Protein AF-A0A416CBH3-F1 (afdb_monomer_lite)

Radius of gyration: 17.45 Å; chains: 1; bounding box: 56×33×38 Å

pLDDT: mean 85.09, std 20.16, range [32.75, 98.56]

Sequence (106 aa):
MDSQTCPCFIAATGTDTTVSAMNSLRFVEALYENGISAELHLYAFGPHGFSTARTSIADPAELCSRTLHWVEDSISWLEDVFGAFTSGLLALQTEIRWISFYKMVK

Secondary structure (DSSP, 8-state):
--TTPPPEEEEEETT-SSS-HHHHHHHHHHHHHTT--EEEEEES---TT-TT--TTTS-GGGS-GGGGGHHHHHHHHHHHHH-EEETTEEE-GGGSSHHHHTTS--

Foldseek 3Di:
DDPVDAEEEEEEECPAPPDHPVVVVVVVVVCVVHVHHYHYHYHDFAYPPCDCVDPVRDDVVRGDVCSNCSVVVVVVVCCVVQNDPPPNDRPPPPPPPVVVVVVPDD

Structure (mmCIF, N/CA/C/O backbone):
data_AF-A0A416CBH3-F1
#
_entry.id   AF-A0A416CBH3-F1
#
loop_
_atom_site.group_PDB
_atom_site.id
_atom_site.type_symbol
_atom_site.label_atom_id
_atom_site.label_alt_id
_atom_site.label_comp_id
_atom_site.label_asym_id
_atom_site.label_entity_id
_atom_site.label_seq_id
_atom_site.pdbx_PDB_ins_code
_atom_site.Cartn_x
_atom_site.Cartn_y
_atom_site.Cartn_z
_atom_site.occupancy
_atom_site.B_iso_or_equiv
_atom_site.auth_seq_id
_atom_site.auth_comp_id
_atom_site.auth_asym_id
_atom_site.auth_atom_id
_atom_site.pdbx_PDB_model_num
ATOM 1 N N . MET A 1 1 ? 0.237 -7.098 18.915 1.00 79.44 1 MET A N 1
ATOM 2 C CA . MET A 1 1 ? -0.654 -5.951 18.659 1.00 79.44 1 MET A CA 1
ATOM 3 C C . MET A 1 1 ? -1.586 -5.831 19.845 1.00 79.44 1 MET A C 1
ATOM 5 O O . MET A 1 1 ? -1.877 -6.855 20.450 1.00 79.44 1 MET A O 1
ATOM 9 N N . ASP A 1 2 ? -1.979 -4.623 20.224 1.00 82.69 2 ASP A N 1
ATOM 10 C CA . ASP A 1 2 ? -2.838 -4.379 21.388 1.00 82.69 2 ASP A CA 1
ATOM 11 C C . ASP A 1 2 ? -3.932 -3.351 21.069 1.00 82.69 2 ASP A C 1
ATOM 13 O O . ASP A 1 2 ? -4.012 -2.831 19.956 1.00 82.69 2 ASP A O 1
ATOM 17 N N . SER A 1 3 ? -4.774 -3.037 22.055 1.00 79.88 3 SER A N 1
ATOM 18 C CA . SER A 1 3 ? -5.887 -2.095 21.900 1.00 79.88 3 SER A CA 1
ATOM 19 C C . SER A 1 3 ? -5.465 -0.641 21.650 1.00 79.88 3 SER A C 1
ATOM 21 O O . SER A 1 3 ? -6.335 0.206 21.462 1.00 79.88 3 SER A O 1
ATOM 23 N N . GLN A 1 4 ? -4.169 -0.317 21.697 1.00 91.75 4 GLN A N 1
ATOM 24 C CA . GLN A 1 4 ? -3.641 1.012 21.371 1.00 91.75 4 GLN A CA 1
ATOM 25 C C . GLN A 1 4 ? -3.117 1.091 19.933 1.00 91.75 4 GLN A C 1
ATOM 27 O O . GLN A 1 4 ? -2.804 2.179 19.449 1.00 91.75 4 GLN A O 1
ATOM 32 N N . THR A 1 5 ? -3.021 -0.046 19.244 1.00 94.00 5 THR A N 1
ATOM 33 C CA . THR A 1 5 ? -2.575 -0.105 17.853 1.00 94.00 5 THR A CA 1
ATOM 34 C C . THR A 1 5 ? -3.653 0.492 16.942 1.00 94.00 5 THR A C 1
ATOM 36 O O . THR A 1 5 ? -4.804 0.057 16.955 1.00 94.00 5 THR A O 1
ATOM 39 N N . CYS A 1 6 ? -3.293 1.512 16.158 1.00 95.38 6 CYS A N 1
ATOM 40 C CA . CYS A 1 6 ? -4.213 2.156 15.225 1.00 95.38 6 CYS A CA 1
ATOM 41 C C . CYS A 1 6 ? -4.489 1.281 13.988 1.00 95.38 6 CYS A C 1
ATOM 43 O O . CYS A 1 6 ? -3.676 0.416 13.646 1.00 95.38 6 CYS A O 1
ATOM 45 N N . PRO A 1 7 ? -5.605 1.526 13.275 1.00 96.12 7 PRO A N 1
ATOM 46 C CA . PRO A 1 7 ? -5.799 0.971 11.946 1.00 96.12 7 PRO A CA 1
ATOM 47 C C . PRO A 1 7 ? -4.609 1.267 11.028 1.00 96.12 7 PRO A C 1
ATOM 49 O O . PRO A 1 7 ? -4.044 2.361 11.093 1.00 96.12 7 PRO A O 1
ATOM 52 N N . CYS A 1 8 ? -4.254 0.334 10.142 1.00 97.75 8 CYS A N 1
ATOM 53 C CA . CYS A 1 8 ? -3.082 0.476 9.269 1.00 97.75 8 CYS A CA 1
ATOM 54 C C . CYS A 1 8 ? -3.401 0.257 7.782 1.00 97.75 8 CYS A C 1
ATOM 56 O O . CYS A 1 8 ? -3.978 -0.761 7.411 1.00 97.75 8 CYS A O 1
ATOM 58 N N . PHE A 1 9 ? -2.912 1.153 6.924 1.00 98.44 9 PHE A N 1
ATOM 59 C CA . PHE A 1 9 ? -2.822 0.944 5.477 1.00 98.44 9 PHE A CA 1
ATOM 60 C C . PHE A 1 9 ? -1.379 0.596 5.100 1.00 98.44 9 PHE A C 1
ATOM 62 O O . PHE A 1 9 ? -0.444 1.285 5.514 1.00 98.44 9 PHE A O 1
ATOM 69 N N . ILE A 1 10 ? -1.183 -0.469 4.324 1.00 98.38 10 ILE A N 1
ATOM 70 C CA . ILE A 1 10 ? 0.132 -0.952 3.903 1.00 98.38 10 ILE A CA 1
ATOM 71 C C . ILE A 1 10 ? 0.172 -1.055 2.376 1.00 98.38 10 ILE A C 1
ATOM 73 O O . ILE A 1 10 ? -0.635 -1.760 1.778 1.00 98.38 10 ILE A O 1
ATOM 77 N N . ALA A 1 11 ? 1.171 -0.431 1.751 1.00 98.12 11 ALA A N 1
ATOM 78 C CA . ALA A 1 11 ? 1.511 -0.627 0.342 1.00 98.12 11 ALA A CA 1
ATOM 79 C C . ALA A 1 11 ? 2.900 -1.269 0.228 1.00 98.12 11 ALA A C 1
ATOM 81 O O . ALA A 1 11 ? 3.857 -0.801 0.845 1.00 98.12 11 ALA A O 1
ATOM 82 N N . ALA A 1 12 ? 3.015 -2.347 -0.546 1.00 98.00 12 ALA A N 1
ATOM 83 C CA . ALA A 1 12 ? 4.260 -3.093 -0.728 1.00 98.00 12 ALA A CA 1
ATOM 84 C C . ALA A 1 12 ? 4.335 -3.737 -2.118 1.00 98.00 12 ALA A C 1
ATOM 86 O O . ALA A 1 12 ? 3.321 -3.893 -2.800 1.00 98.00 12 ALA A O 1
ATOM 87 N N . THR A 1 13 ? 5.530 -4.156 -2.537 1.00 97.81 13 THR A N 1
ATOM 88 C CA . THR A 1 13 ? 5.743 -4.891 -3.793 1.00 97.81 13 THR A CA 1
ATOM 89 C C . THR A 1 13 ? 6.252 -6.304 -3.516 1.00 97.81 13 THR A C 1
ATOM 91 O O . THR A 1 13 ? 7.056 -6.540 -2.617 1.00 97.81 13 THR A O 1
ATOM 94 N N . GLY A 1 14 ? 5.781 -7.276 -4.298 1.00 97.19 14 GLY A N 1
ATOM 95 C CA . GLY A 1 14 ? 6.123 -8.692 -4.150 1.00 97.19 14 GLY A CA 1
ATOM 96 C C . GLY A 1 14 ? 7.566 -9.026 -4.528 1.00 97.19 14 GLY A C 1
ATOM 97 O O . GLY A 1 14 ? 8.107 -10.019 -4.051 1.00 97.19 14 GLY A O 1
ATOM 98 N N . THR A 1 15 ? 8.196 -8.191 -5.358 1.00 97.12 15 THR A N 1
ATOM 99 C CA . THR A 1 15 ? 9.584 -8.361 -5.816 1.00 97.12 15 THR A CA 1
ATOM 100 C C . THR A 1 15 ? 10.585 -7.493 -5.052 1.00 97.12 15 THR A C 1
ATOM 102 O O . THR A 1 15 ? 11.718 -7.356 -5.506 1.00 97.12 15 THR A O 1
ATOM 105 N N . ASP A 1 16 ? 10.201 -6.889 -3.924 1.00 96.06 16 ASP A N 1
ATOM 106 C CA . ASP A 1 16 ? 11.154 -6.202 -3.050 1.00 96.06 16 ASP A CA 1
ATOM 107 C C . ASP A 1 16 ? 12.156 -7.218 -2.471 1.00 96.06 16 ASP A C 1
ATOM 109 O O . ASP A 1 16 ? 11.813 -8.087 -1.664 1.00 96.06 16 ASP A O 1
ATOM 113 N N . THR A 1 17 ? 13.409 -7.128 -2.917 1.00 94.12 17 THR A N 1
ATOM 114 C CA . THR A 1 17 ? 14.496 -8.014 -2.478 1.00 94.12 17 THR A CA 1
ATOM 115 C C . THR A 1 17 ? 15.215 -7.516 -1.226 1.00 94.12 17 THR A C 1
ATOM 117 O O . THR A 1 17 ? 15.997 -8.265 -0.643 1.00 94.12 17 THR A O 1
ATOM 120 N N . THR A 1 18 ? 14.988 -6.268 -0.817 1.00 97.06 18 THR A N 1
ATOM 121 C CA . THR A 1 18 ? 15.605 -5.668 0.375 1.00 97.06 18 THR A CA 1
ATOM 122 C C . THR A 1 18 ? 14.769 -5.981 1.610 1.00 97.06 18 THR A C 1
ATOM 124 O O . THR A 1 18 ? 15.308 -6.356 2.651 1.00 97.06 18 THR A O 1
ATOM 127 N N . VAL A 1 19 ? 13.445 -5.871 1.493 1.00 96.00 19 VAL A N 1
ATOM 128 C CA . VAL A 1 19 ? 12.485 -6.173 2.556 1.00 96.00 19 VAL A CA 1
ATOM 129 C C . VAL A 1 19 ? 11.404 -7.091 1.998 1.00 96.00 19 VAL A C 1
ATOM 131 O O . VAL A 1 19 ? 10.560 -6.675 1.216 1.00 96.00 19 VAL A O 1
ATOM 134 N N . SER A 1 20 ? 11.405 -8.353 2.435 1.00 96.56 20 SER A N 1
ATOM 135 C CA . SER A 1 20 ? 10.444 -9.346 1.946 1.00 96.56 20 SER A CA 1
ATOM 136 C C . SER A 1 20 ? 8.992 -8.906 2.162 1.00 96.56 20 SER A C 1
ATOM 138 O O . SER A 1 20 ? 8.602 -8.564 3.281 1.00 96.56 20 SER A O 1
ATOM 140 N N . ALA A 1 21 ? 8.164 -9.064 1.125 1.00 97.19 21 ALA A N 1
ATOM 141 C CA . ALA A 1 21 ? 6.710 -8.891 1.188 1.00 97.19 21 ALA A CA 1
ATOM 142 C C . ALA A 1 21 ? 6.029 -9.735 2.285 1.00 97.19 21 ALA A C 1
ATOM 144 O O . ALA A 1 21 ? 4.952 -9.382 2.770 1.00 97.19 21 ALA A O 1
ATOM 145 N N . MET A 1 22 ? 6.668 -10.825 2.731 1.00 98.12 22 MET A N 1
ATOM 146 C CA . MET A 1 22 ? 6.171 -11.623 3.853 1.00 98.12 22 MET A CA 1
ATOM 147 C C . MET A 1 22 ? 6.079 -10.831 5.157 1.00 98.12 22 MET A C 1
ATOM 149 O O . MET A 1 22 ? 5.241 -11.160 5.993 1.00 98.12 22 MET A O 1
ATOM 153 N N . ASN A 1 23 ? 6.898 -9.793 5.341 1.00 98.00 23 ASN A N 1
ATOM 154 C CA . ASN A 1 23 ? 6.799 -8.925 6.512 1.00 98.00 23 ASN A CA 1
ATOM 155 C C . ASN A 1 23 ? 5.455 -8.184 6.531 1.00 98.00 23 ASN A C 1
ATOM 157 O O . ASN A 1 23 ? 4.787 -8.173 7.561 1.00 98.00 23 ASN A O 1
ATOM 161 N N . SER A 1 24 ? 5.023 -7.642 5.387 1.00 98.25 24 SER A N 1
ATOM 162 C CA . SER A 1 24 ? 3.726 -6.968 5.245 1.00 98.25 24 SER A CA 1
ATOM 163 C C . SER A 1 24 ? 2.554 -7.930 5.438 1.00 98.25 24 SER A C 1
ATOM 165 O O . SER A 1 24 ? 1.609 -7.596 6.147 1.00 98.25 24 SER A O 1
ATOM 167 N N . LEU A 1 25 ? 2.634 -9.139 4.868 1.00 98.31 25 LEU A N 1
ATOM 168 C CA . LEU A 1 25 ? 1.599 -10.167 5.032 1.00 98.31 25 LEU A CA 1
ATOM 169 C C . LEU A 1 25 ? 1.430 -10.577 6.500 1.00 98.31 25 LEU A C 1
ATOM 171 O O . LEU A 1 25 ? 0.317 -10.544 7.013 1.00 98.31 25 LEU A O 1
ATOM 175 N N . ARG A 1 26 ? 2.532 -10.887 7.195 1.00 98.56 26 ARG A N 1
ATOM 176 C CA . ARG A 1 26 ? 2.511 -11.261 8.622 1.00 98.56 26 ARG A CA 1
ATOM 177 C C . ARG A 1 26 ? 2.030 -10.125 9.516 1.00 98.56 26 ARG A C 1
ATOM 179 O O . ARG A 1 26 ? 1.364 -10.366 10.516 1.00 98.56 26 ARG A O 1
ATOM 186 N N . PHE A 1 27 ? 2.382 -8.886 9.178 1.00 98.25 27 PHE A N 1
ATOM 187 C CA . PHE A 1 27 ? 1.922 -7.722 9.927 1.00 98.25 27 PHE A CA 1
ATOM 188 C C . PHE A 1 27 ? 0.401 -7.566 9.825 1.00 98.25 27 PHE A C 1
ATOM 190 O O . PHE A 1 27 ? -0.263 -7.418 10.845 1.00 98.25 27 PHE A O 1
ATOM 197 N N . VAL A 1 28 ? -0.154 -7.675 8.617 1.00 98.12 28 VAL A N 1
ATOM 198 C CA . VAL A 1 28 ? -1.602 -7.579 8.371 1.00 98.12 28 VAL A CA 1
ATOM 199 C C . VAL A 1 28 ? -2.359 -8.749 8.994 1.00 98.12 28 VAL A C 1
ATOM 201 O O . VAL A 1 28 ? -3.390 -8.530 9.623 1.00 98.12 28 VAL A O 1
ATOM 204 N N . GLU A 1 29 ? -1.829 -9.969 8.892 1.00 98.12 29 GLU A N 1
ATOM 205 C CA . GLU A 1 29 ? -2.360 -11.148 9.588 1.00 98.12 29 GLU A CA 1
ATOM 206 C C . GLU A 1 29 ? -2.469 -10.889 11.099 1.00 98.12 29 GLU A C 1
ATOM 208 O O . GLU A 1 29 ? -3.557 -10.992 11.663 1.00 98.12 29 GLU A O 1
ATOM 213 N N . ALA A 1 30 ? -1.388 -10.424 11.735 1.00 97.81 30 ALA A N 1
ATOM 214 C CA . ALA A 1 30 ? -1.379 -10.123 13.166 1.00 97.81 30 ALA A CA 1
ATOM 215 C C . ALA A 1 30 ? -2.346 -8.990 13.565 1.00 97.81 30 ALA A C 1
ATOM 217 O O . ALA A 1 30 ? -2.875 -9.002 14.679 1.00 97.81 30 ALA A O 1
ATOM 218 N N . LEU A 1 31 ? -2.578 -7.998 12.698 1.00 97.25 31 LEU A N 1
ATOM 219 C CA . LEU A 1 31 ? -3.578 -6.949 12.937 1.00 97.25 31 LEU A CA 1
ATOM 220 C C . LEU A 1 31 ? -4.994 -7.538 12.939 1.00 97.25 31 LEU A C 1
ATOM 222 O O . LEU A 1 31 ? -5.74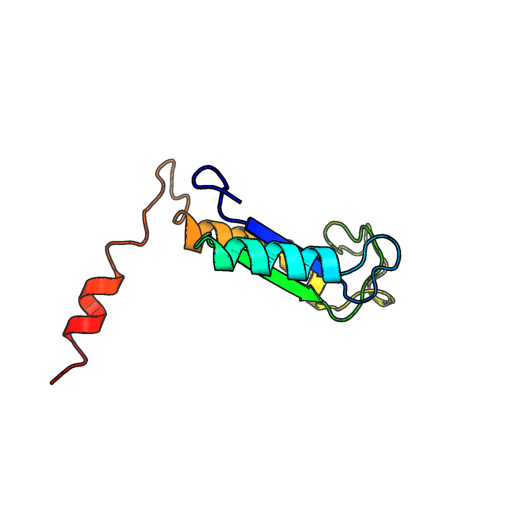8 -7.310 13.888 1.00 97.25 31 LEU A O 1
ATOM 226 N N . TYR A 1 32 ? -5.323 -8.358 11.938 1.00 95.62 32 TYR A N 1
ATOM 227 C CA . TYR A 1 32 ? -6.630 -9.006 11.834 1.00 95.62 32 TYR A CA 1
ATOM 228 C C . TYR A 1 32 ? -6.903 -9.991 12.972 1.00 95.62 32 TYR A C 1
ATOM 230 O O . TYR A 1 32 ? -8.004 -9.986 13.522 1.00 95.62 32 TYR A O 1
ATOM 238 N N . GLU A 1 33 ? -5.909 -10.779 13.386 1.00 96.94 33 GLU A N 1
ATOM 239 C CA . GLU A 1 33 ? -6.019 -11.679 14.546 1.00 96.94 33 GLU A CA 1
ATOM 240 C C . GLU A 1 33 ? -6.365 -10.937 15.847 1.00 96.94 33 GLU A C 1
ATOM 242 O O . GLU A 1 33 ? -6.979 -11.511 16.745 1.00 96.94 33 GLU A O 1
ATOM 247 N N . ASN A 1 34 ? -6.007 -9.654 15.946 1.00 96.44 34 ASN A N 1
ATOM 248 C CA . ASN A 1 34 ? -6.288 -8.799 17.100 1.00 96.44 34 ASN A CA 1
ATOM 249 C C . ASN A 1 34 ? -7.480 -7.849 16.874 1.00 96.44 34 ASN A C 1
ATOM 251 O O . ASN A 1 34 ? -7.700 -6.942 17.676 1.00 96.44 34 ASN A O 1
ATOM 255 N N . GLY A 1 35 ? -8.260 -8.040 15.804 1.00 94.50 35 GLY A N 1
ATOM 256 C CA . GLY A 1 35 ? -9.445 -7.230 15.505 1.00 94.50 35 GLY A CA 1
ATOM 257 C C . GLY A 1 35 ? -9.145 -5.777 15.118 1.00 94.50 35 GLY A C 1
ATOM 258 O O . GLY A 1 35 ? -10.029 -4.927 15.227 1.00 94.50 35 GLY A O 1
ATOM 259 N N . ILE A 1 36 ? -7.919 -5.473 14.685 1.00 95.50 36 ILE A N 1
ATOM 260 C CA . ILE A 1 36 ? -7.512 -4.133 14.246 1.00 95.50 36 ILE A CA 1
ATOM 261 C C . ILE A 1 36 ? -7.739 -4.021 12.737 1.00 95.50 36 ILE A C 1
ATOM 263 O O . ILE A 1 36 ? -7.289 -4.870 11.970 1.00 95.50 36 ILE A O 1
ATOM 267 N N . SER A 1 37 ? -8.434 -2.963 12.308 1.00 94.38 37 SER A N 1
ATOM 268 C CA . SER A 1 37 ? -8.698 -2.713 10.886 1.00 94.38 37 SER A CA 1
ATOM 269 C C . SER A 1 37 ? -7.393 -2.496 10.116 1.00 94.38 37 SER A C 1
ATOM 271 O O . SER A 1 37 ? -6.550 -1.695 10.524 1.00 94.38 37 SER A O 1
ATOM 273 N N . ALA A 1 38 ? -7.224 -3.188 8.994 1.00 97.38 38 ALA A N 1
ATOM 274 C CA . ALA A 1 38 ? -6.043 -3.048 8.159 1.00 97.38 38 ALA A CA 1
ATOM 275 C C . ALA A 1 38 ? -6.363 -3.249 6.678 1.00 97.38 38 ALA A C 1
ATOM 277 O O . ALA A 1 38 ? -7.231 -4.046 6.330 1.00 97.38 38 ALA A O 1
ATOM 278 N N . GLU A 1 39 ? -5.618 -2.590 5.800 1.00 98.50 39 GLU A N 1
ATOM 279 C CA . GLU A 1 39 ? -5.679 -2.813 4.355 1.00 98.50 39 GLU A CA 1
ATOM 280 C C . GLU A 1 39 ? -4.272 -3.004 3.784 1.00 98.50 39 GLU A C 1
ATOM 282 O O . GLU A 1 39 ? -3.335 -2.303 4.165 1.00 98.50 39 GLU A O 1
ATOM 287 N N . LEU A 1 40 ? -4.117 -3.979 2.883 1.00 98.50 40 LEU A N 1
ATOM 288 C CA . LEU A 1 40 ? -2.851 -4.292 2.225 1.00 98.50 40 LEU A CA 1
ATOM 289 C C . LEU A 1 40 ? -3.000 -4.251 0.710 1.00 98.50 40 LEU A C 1
ATOM 291 O O . LEU A 1 40 ? -3.708 -5.066 0.119 1.00 98.50 40 LEU A O 1
ATOM 295 N N . HIS A 1 41 ? -2.221 -3.381 0.082 1.00 98.38 41 HIS A N 1
ATOM 296 C CA . HIS A 1 41 ? -1.985 -3.375 -1.353 1.00 98.38 41 HIS A CA 1
ATOM 297 C C . HIS A 1 41 ? -0.626 -4.006 -1.625 1.00 98.38 41 HIS A C 1
ATOM 299 O O . HIS A 1 41 ? 0.418 -3.359 -1.519 1.00 98.38 41 HIS A O 1
ATOM 305 N N . LEU A 1 42 ? -0.637 -5.296 -1.962 1.00 98.12 42 LEU A N 1
ATOM 306 C CA . LEU A 1 42 ? 0.558 -6.011 -2.396 1.00 98.12 42 LEU A CA 1
ATOM 307 C C . LEU A 1 42 ? 0.611 -6.052 -3.927 1.00 98.12 42 LEU A C 1
ATOM 309 O O . LEU A 1 42 ? -0.065 -6.854 -4.575 1.00 98.12 42 LEU A O 1
ATOM 313 N N . TYR A 1 43 ? 1.423 -5.181 -4.517 1.00 98.25 43 TYR A N 1
ATOM 314 C CA . TYR A 1 43 ? 1.639 -5.141 -5.960 1.00 98.25 43 TYR A CA 1
ATOM 315 C C . TYR A 1 43 ? 2.542 -6.295 -6.400 1.00 98.25 43 TYR A C 1
ATOM 317 O O . TYR A 1 43 ? 3.500 -6.632 -5.713 1.00 98.25 43 TYR A O 1
ATOM 325 N N . ALA A 1 44 ? 2.266 -6.896 -7.561 1.00 97.44 44 ALA A N 1
ATOM 326 C CA . ALA A 1 44 ? 2.982 -8.092 -8.014 1.00 97.44 44 ALA A CA 1
ATOM 327 C C . ALA A 1 44 ? 4.499 -7.870 -8.160 1.00 97.44 44 ALA A C 1
ATOM 329 O O . ALA A 1 44 ? 5.276 -8.759 -7.826 1.00 97.44 44 ALA A O 1
ATOM 330 N N . PHE A 1 45 ? 4.911 -6.686 -8.624 1.00 97.31 45 PHE A N 1
ATOM 331 C CA . PHE A 1 45 ? 6.311 -6.309 -8.807 1.00 97.31 45 PHE A CA 1
ATOM 332 C C . PHE A 1 45 ? 6.545 -4.800 -8.628 1.00 97.31 45 PHE A C 1
ATOM 334 O O . PHE A 1 45 ? 5.633 -3.985 -8.800 1.00 97.31 45 PHE A O 1
ATOM 341 N N . GLY A 1 46 ? 7.780 -4.460 -8.274 1.00 96.12 46 GLY A N 1
ATOM 342 C CA . GLY A 1 46 ? 8.296 -3.114 -8.029 1.00 96.12 46 GLY A CA 1
ATOM 343 C C . GLY A 1 46 ? 9.575 -3.152 -7.181 1.00 96.12 46 GLY A C 1
ATOM 344 O O . GLY A 1 46 ? 9.694 -4.050 -6.336 1.00 96.12 46 GLY A O 1
ATOM 345 N N . PRO A 1 47 ? 10.527 -2.222 -7.376 1.00 95.00 47 PRO A N 1
ATOM 346 C CA . PRO A 1 47 ? 11.740 -2.151 -6.569 1.00 95.00 47 PRO A CA 1
ATOM 347 C C . PRO A 1 47 ? 11.434 -1.740 -5.125 1.00 95.00 47 PRO A C 1
ATOM 349 O O . PRO A 1 47 ? 10.380 -1.175 -4.823 1.00 95.00 47 PRO A O 1
ATOM 352 N N . HIS A 1 48 ? 12.400 -1.975 -4.236 1.00 95.75 48 HIS A N 1
ATOM 353 C CA . HIS A 1 48 ? 12.372 -1.399 -2.896 1.00 95.75 48 HIS A CA 1
ATOM 354 C C . HIS A 1 48 ? 12.287 0.133 -2.964 1.00 95.75 48 HIS A C 1
ATOM 356 O O . HIS A 1 48 ? 12.955 0.761 -3.785 1.00 95.75 48 HIS A O 1
ATOM 362 N N . GLY A 1 49 ? 11.515 0.746 -2.064 1.00 93.25 49 GLY A N 1
ATOM 363 C CA . GLY A 1 49 ? 11.538 2.199 -1.883 1.00 93.25 49 GLY A CA 1
ATOM 364 C C . GLY A 1 49 ? 10.973 3.009 -3.056 1.00 93.25 49 GLY A C 1
ATOM 365 O O . GLY A 1 49 ? 11.397 4.141 -3.270 1.00 93.25 49 GLY A O 1
ATOM 366 N N . PHE A 1 50 ? 9.985 2.479 -3.785 1.00 94.06 50 PHE A N 1
ATOM 367 C CA . PHE A 1 50 ? 9.369 3.145 -4.945 1.00 94.06 50 PHE A CA 1
ATOM 368 C C . PHE A 1 50 ? 8.609 4.453 -4.633 1.00 94.06 50 PHE A C 1
ATOM 370 O O . PHE A 1 50 ? 8.127 5.122 -5.550 1.00 94.06 50 PHE A O 1
ATOM 377 N N . SER A 1 51 ? 8.521 4.859 -3.359 1.00 95.06 51 SER A N 1
ATOM 378 C CA . SER A 1 51 ? 7.915 6.121 -2.918 1.00 95.06 51 SER A CA 1
ATOM 379 C C . SER A 1 51 ? 6.495 6.286 -3.486 1.00 95.06 51 SER A C 1
ATOM 381 O O . SER A 1 51 ? 5.677 5.379 -3.388 1.00 95.06 51 SER A O 1
ATOM 383 N N . THR A 1 52 ? 6.184 7.426 -4.105 1.00 95.31 52 THR A N 1
ATOM 384 C CA . THR A 1 52 ? 4.883 7.699 -4.740 1.00 95.31 52 THR A CA 1
ATOM 385 C C . THR A 1 52 ? 4.746 7.121 -6.154 1.00 95.31 52 THR A C 1
ATOM 387 O O . THR A 1 52 ? 3.811 7.483 -6.859 1.00 95.31 52 THR A O 1
ATOM 390 N N . ALA A 1 53 ? 5.692 6.280 -6.599 1.00 94.38 53 ALA A N 1
ATOM 391 C CA . ALA A 1 53 ? 5.736 5.636 -7.919 1.00 94.38 53 ALA A CA 1
ATOM 392 C C . ALA A 1 53 ? 5.716 6.585 -9.135 1.00 94.38 53 ALA A C 1
ATOM 394 O O . ALA A 1 53 ? 5.634 6.134 -10.276 1.00 94.38 53 ALA A O 1
ATOM 395 N N . ARG A 1 54 ? 5.796 7.905 -8.920 1.00 92.69 54 ARG A N 1
ATOM 396 C CA . ARG A 1 54 ? 5.820 8.892 -10.002 1.00 92.69 54 ARG A CA 1
ATOM 397 C C . ARG A 1 54 ? 7.093 8.751 -10.831 1.00 92.69 54 ARG A C 1
ATOM 399 O O . ARG A 1 54 ? 8.165 8.477 -10.296 1.00 92.69 54 ARG A O 1
ATOM 406 N N . THR A 1 55 ? 6.979 9.059 -12.121 1.00 91.44 55 THR A N 1
ATOM 407 C CA . THR A 1 55 ? 8.073 9.001 -13.109 1.00 91.44 55 THR A CA 1
ATOM 408 C C . THR A 1 55 ? 9.283 9.865 -12.745 1.00 91.44 55 THR A C 1
ATOM 410 O O . THR A 1 55 ? 10.387 9.615 -13.212 1.00 91.44 55 THR A O 1
ATOM 413 N N . SER A 1 56 ? 9.095 10.887 -11.904 1.00 91.44 56 SER A N 1
ATOM 414 C CA . SER A 1 56 ? 10.177 11.724 -11.380 1.00 91.44 56 SER A CA 1
ATOM 415 C C . SER A 1 56 ? 11.015 11.047 -10.288 1.00 91.44 56 SER A C 1
ATOM 417 O O . SER A 1 56 ? 12.010 11.623 -9.861 1.00 91.44 56 SER A O 1
ATOM 419 N N . ILE A 1 57 ? 10.591 9.883 -9.786 1.00 88.62 57 ILE A N 1
ATOM 420 C CA . ILE A 1 57 ? 11.217 9.168 -8.664 1.00 88.62 57 ILE A CA 1
ATOM 421 C C . ILE A 1 57 ? 11.612 7.744 -9.063 1.00 88.62 57 ILE A C 1
ATOM 423 O O . ILE A 1 57 ? 12.676 7.283 -8.661 1.00 88.62 57 ILE A O 1
ATOM 427 N N . ALA A 1 58 ? 10.773 7.051 -9.835 1.00 89.94 58 ALA A N 1
ATOM 428 C CA . ALA A 1 58 ? 10.979 5.656 -10.207 1.00 89.94 58 ALA A CA 1
ATOM 429 C C . ALA A 1 58 ? 10.700 5.424 -11.697 1.00 89.94 58 ALA A C 1
ATOM 431 O O . ALA A 1 58 ? 9.869 6.116 -12.290 1.00 89.94 58 ALA A O 1
ATOM 432 N N . ASP A 1 59 ? 11.378 4.435 -12.284 1.00 93.00 59 ASP A N 1
ATOM 433 C CA . ASP A 1 59 ? 11.121 4.002 -13.657 1.00 93.00 59 ASP A CA 1
ATOM 434 C C . ASP A 1 59 ? 9.786 3.232 -13.718 1.00 93.00 59 ASP A C 1
ATOM 436 O O . ASP A 1 59 ? 9.654 2.178 -13.087 1.00 93.00 59 ASP A O 1
ATOM 440 N N . PRO A 1 60 ? 8.779 3.714 -14.473 1.00 91.19 60 PRO A N 1
ATOM 441 C CA . PRO A 1 60 ? 7.508 3.011 -14.621 1.00 91.19 60 PRO A CA 1
ATOM 442 C C . PRO A 1 60 ? 7.646 1.602 -15.204 1.00 91.19 60 PRO A C 1
ATOM 444 O O . PRO A 1 60 ? 6.769 0.774 -14.970 1.00 91.19 60 PRO A O 1
ATOM 447 N N . ALA A 1 61 ? 8.711 1.316 -15.959 1.00 94.12 61 ALA A N 1
ATOM 448 C CA . ALA A 1 61 ? 8.952 -0.010 -16.523 1.00 94.12 61 ALA A CA 1
ATOM 449 C C . ALA A 1 61 ? 9.244 -1.067 -15.445 1.00 94.12 61 ALA A C 1
ATOM 451 O O . ALA A 1 61 ? 8.992 -2.252 -15.660 1.00 94.12 61 ALA A O 1
ATOM 452 N N . GLU A 1 62 ? 9.733 -0.648 -14.278 1.00 94.69 62 GLU A N 1
ATOM 453 C CA . GLU A 1 62 ? 10.058 -1.534 -13.158 1.00 94.69 62 GLU A CA 1
ATOM 454 C C . GLU A 1 62 ? 8.895 -1.706 -12.174 1.00 94.69 62 GLU A C 1
ATOM 456 O O . GLU A 1 62 ? 9.013 -2.454 -11.205 1.00 94.69 62 GLU A O 1
ATOM 461 N N . LEU A 1 63 ? 7.764 -1.031 -12.396 1.00 96.12 63 LEU A N 1
ATOM 462 C CA . LEU A 1 63 ? 6.651 -0.946 -11.455 1.00 96.12 63 LEU A CA 1
ATOM 463 C C . LEU A 1 63 ? 5.356 -1.512 -12.033 1.00 96.12 63 LEU A C 1
ATOM 465 O O . LEU A 1 63 ? 5.024 -1.328 -13.203 1.00 96.12 63 LEU A O 1
ATOM 469 N N . CYS A 1 64 ? 4.550 -2.144 -11.178 1.00 96.38 64 CYS A N 1
ATOM 470 C CA . CYS A 1 64 ? 3.141 -2.346 -11.503 1.00 96.38 64 CYS A CA 1
ATOM 471 C C . CYS A 1 64 ? 2.492 -0.987 -11.783 1.00 96.38 64 CYS A C 1
ATOM 473 O O . CYS A 1 64 ? 2.522 -0.128 -10.915 1.00 96.38 64 CYS A O 1
ATOM 475 N N . SER A 1 65 ? 1.813 -0.811 -12.919 1.00 95.19 65 SER A N 1
ATOM 476 C CA . SER A 1 65 ? 1.176 0.474 -13.272 1.00 95.19 65 SER A CA 1
ATOM 477 C C . SER A 1 65 ? 0.225 1.022 -12.198 1.00 95.19 65 SER A C 1
ATOM 479 O O . SER A 1 65 ? 0.069 2.231 -12.065 1.00 95.19 65 SER A O 1
ATOM 481 N N . ARG A 1 66 ? -0.378 0.131 -11.400 1.00 96.25 66 ARG A N 1
ATOM 482 C CA . ARG A 1 66 ? -1.283 0.478 -10.296 1.00 96.25 66 ARG A CA 1
ATOM 483 C C . ARG A 1 66 ? -0.588 1.056 -9.060 1.00 96.25 66 ARG A C 1
ATOM 485 O O . ARG A 1 66 ? -1.278 1.604 -8.212 1.00 96.25 66 ARG A O 1
ATOM 492 N N . THR A 1 67 ? 0.738 0.963 -8.939 1.00 96.50 67 THR A N 1
ATOM 493 C CA . THR A 1 67 ? 1.468 1.552 -7.801 1.00 96.50 67 THR A CA 1
ATOM 494 C C . THR A 1 67 ? 1.315 3.071 -7.762 1.00 96.50 67 THR A C 1
ATOM 496 O O . THR A 1 67 ? 1.435 3.656 -6.699 1.00 96.50 67 THR A O 1
ATOM 499 N N . LEU A 1 68 ? 0.978 3.732 -8.872 1.00 95.62 68 LEU A N 1
ATOM 500 C CA . LEU A 1 68 ? 0.689 5.170 -8.889 1.00 95.62 68 LEU A CA 1
ATOM 501 C C . LEU A 1 68 ? -0.520 5.570 -8.025 1.00 95.62 68 LEU A C 1
ATOM 503 O O . LEU A 1 68 ? -0.604 6.730 -7.627 1.00 95.62 68 LEU A O 1
ATOM 507 N N . HIS A 1 69 ? -1.422 4.632 -7.721 1.00 96.81 69 HIS A N 1
ATOM 508 C CA . HIS A 1 69 ? -2.679 4.915 -7.025 1.00 96.81 69 HIS A CA 1
ATOM 509 C C . HIS A 1 69 ? -2.619 4.718 -5.511 1.00 96.81 69 HIS A C 1
ATOM 511 O O . HIS A 1 69 ? -3.493 5.230 -4.823 1.00 96.81 69 HIS A O 1
ATOM 517 N N . TRP A 1 70 ? -1.575 4.078 -4.958 1.00 97.62 70 TRP A N 1
ATOM 518 C CA . TRP A 1 70 ? -1.568 3.710 -3.531 1.00 97.62 70 TRP A CA 1
ATOM 519 C C . TRP A 1 70 ? -1.776 4.908 -2.595 1.00 97.62 70 TRP A C 1
ATOM 521 O O . TRP A 1 70 ? -2.357 4.762 -1.525 1.00 97.62 70 TRP A O 1
ATOM 531 N N . VAL A 1 71 ? -1.306 6.100 -2.988 1.00 97.50 71 VAL A N 1
ATOM 532 C CA . VAL A 1 71 ? -1.491 7.328 -2.202 1.00 97.50 71 VAL A CA 1
ATOM 533 C C . VAL A 1 71 ? -2.962 7.740 -2.182 1.00 97.50 71 VAL A C 1
ATOM 535 O O . VAL A 1 71 ? -3.486 8.044 -1.114 1.00 97.50 71 VAL A O 1
ATOM 538 N N . GLU A 1 72 ? -3.624 7.738 -3.339 1.00 97.31 72 GLU A N 1
ATOM 539 C CA . GLU A 1 72 ? -5.053 8.055 -3.460 1.00 97.31 72 GLU A CA 1
ATOM 540 C C . GLU A 1 72 ? -5.884 7.018 -2.698 1.00 97.31 72 GLU A C 1
ATOM 542 O O . GLU A 1 72 ? -6.707 7.392 -1.865 1.00 97.31 72 GLU A O 1
ATOM 547 N N . ASP A 1 73 ? -5.569 5.734 -2.879 1.00 97.81 73 ASP A N 1
ATOM 548 C CA . ASP A 1 73 ? -6.213 4.628 -2.169 1.00 97.81 73 ASP A CA 1
ATOM 549 C C . ASP A 1 73 ? -6.044 4.758 -0.646 1.00 97.81 73 ASP A C 1
ATOM 551 O O . ASP A 1 73 ? -7.001 4.571 0.101 1.00 97.81 73 ASP A O 1
ATOM 555 N N . SER A 1 74 ? -4.860 5.162 -0.164 1.00 97.75 74 SER A N 1
ATOM 556 C CA . SER A 1 74 ? -4.625 5.369 1.272 1.00 97.75 74 SER A CA 1
ATOM 557 C C . SER A 1 74 ? -5.464 6.508 1.853 1.00 97.75 74 SER A C 1
ATOM 559 O O . SER A 1 74 ? -5.893 6.431 3.002 1.00 97.75 74 SER A O 1
ATOM 561 N N . ILE A 1 75 ? -5.725 7.559 1.068 1.00 96.31 75 ILE A N 1
ATOM 562 C CA . ILE A 1 75 ? -6.570 8.681 1.486 1.00 96.31 75 ILE A CA 1
ATOM 563 C C . ILE A 1 75 ? -8.026 8.225 1.545 1.00 96.31 75 ILE A C 1
ATOM 565 O O . ILE A 1 75 ? -8.677 8.443 2.564 1.00 96.31 75 ILE A O 1
ATOM 569 N N . SER A 1 76 ? -8.521 7.547 0.508 1.00 96.06 76 SER A N 1
ATOM 570 C CA . SER A 1 76 ? -9.884 7.004 0.508 1.00 96.06 76 SER A CA 1
ATOM 571 C C . SER A 1 76 ? -10.099 5.999 1.639 1.00 96.06 76 SER A C 1
ATOM 573 O O . SER A 1 76 ? -11.120 6.049 2.317 1.00 96.06 76 SER A O 1
ATOM 575 N N . TRP A 1 77 ? -9.106 5.158 1.930 1.00 96.44 77 TRP A N 1
ATOM 576 C CA . TRP A 1 77 ? -9.159 4.256 3.076 1.00 96.44 77 TRP A CA 1
ATOM 577 C C . TRP A 1 77 ? -9.229 5.010 4.413 1.00 96.44 77 TRP A C 1
ATOM 579 O O . TRP A 1 77 ? -10.002 4.637 5.295 1.00 96.44 77 TRP A O 1
ATOM 589 N N . LEU A 1 78 ? -8.473 6.102 4.580 1.00 94.94 78 LEU A N 1
ATOM 590 C CA . LEU A 1 78 ? -8.580 6.949 5.775 1.00 94.94 78 LEU A CA 1
ATOM 591 C C . LEU A 1 78 ? -9.982 7.558 5.912 1.00 94.94 78 LEU A C 1
ATOM 593 O O . LEU A 1 78 ? -10.508 7.613 7.024 1.00 94.94 78 LEU A O 1
ATOM 597 N N . GLU A 1 79 ? -10.595 7.989 4.809 1.00 94.06 79 GLU A N 1
ATOM 598 C CA . GLU A 1 79 ? -11.973 8.493 4.796 1.00 94.06 79 GLU A CA 1
ATOM 599 C C . GLU A 1 79 ? -12.991 7.399 5.144 1.00 94.06 79 GLU A C 1
ATOM 601 O O . GLU A 1 79 ? -13.935 7.665 5.887 1.00 94.06 79 GLU A O 1
ATOM 606 N N . ASP A 1 80 ? -12.790 6.162 4.689 1.00 92.50 80 ASP A N 1
ATOM 607 C CA . ASP A 1 80 ? -13.647 5.024 5.044 1.00 92.50 80 ASP A CA 1
ATOM 608 C C . ASP A 1 80 ? -13.532 4.649 6.531 1.00 92.50 80 ASP A C 1
ATOM 610 O O . ASP A 1 80 ? -14.529 4.301 7.171 1.00 92.50 80 ASP A O 1
ATOM 614 N N . VAL A 1 81 ? -12.324 4.727 7.099 1.00 91.75 81 VAL A N 1
ATOM 615 C CA . VAL A 1 81 ? -12.047 4.342 8.493 1.00 91.75 81 VAL A CA 1
ATOM 616 C C . VAL A 1 81 ? -12.439 5.431 9.490 1.00 91.75 81 VAL A C 1
ATOM 618 O O . VAL A 1 81 ? -12.989 5.120 10.549 1.00 91.75 81 VAL A O 1
ATOM 621 N N . PHE A 1 82 ? -12.160 6.698 9.185 1.00 88.81 82 PHE A N 1
ATOM 622 C CA . PHE A 1 82 ? -12.349 7.813 10.120 1.00 88.81 82 PHE A CA 1
ATOM 623 C C . PHE A 1 82 ? -13.518 8.735 9.753 1.00 88.81 82 PHE A C 1
ATOM 625 O O . PHE A 1 82 ? -13.978 9.500 10.603 1.00 88.81 82 PHE A O 1
ATOM 632 N N . GLY A 1 83 ? -14.043 8.632 8.534 1.00 87.62 83 GLY A N 1
ATOM 633 C CA . GLY A 1 83 ? -14.997 9.577 7.968 1.00 87.62 83 GLY A CA 1
ATOM 634 C C . GLY A 1 83 ? -14.316 10.655 7.123 1.00 87.62 83 GLY A C 1
ATOM 635 O O . GLY A 1 83 ? -13.136 10.966 7.298 1.00 87.62 83 GLY A O 1
ATOM 636 N N . ALA A 1 84 ? -15.079 11.257 6.208 1.00 78.50 84 ALA A N 1
ATOM 637 C CA . ALA A 1 84 ? -14.579 12.339 5.367 1.00 78.50 84 ALA A CA 1
ATOM 638 C C . ALA A 1 84 ? -14.253 13.587 6.206 1.00 78.50 84 ALA A C 1
ATOM 640 O O . ALA A 1 84 ? -15.037 14.013 7.065 1.00 78.50 84 ALA A O 1
ATOM 641 N N . PHE A 1 85 ? -13.112 14.217 5.918 1.00 68.94 85 PHE A N 1
ATOM 642 C CA . PHE A 1 85 ? -12.700 15.472 6.547 1.00 68.94 85 PHE A CA 1
ATOM 643 C C . PHE A 1 85 ? -13.426 16.659 5.906 1.00 68.94 85 PHE A C 1
ATOM 645 O O . PHE A 1 85 ? -12.850 17.452 5.161 1.00 68.94 85 PHE A O 1
ATOM 652 N N . THR A 1 86 ? -14.714 16.812 6.195 1.00 65.81 86 THR A N 1
ATOM 653 C CA . THR A 1 86 ? -15.474 17.978 5.739 1.00 65.81 86 THR A CA 1
ATOM 654 C C . THR A 1 86 ? -15.325 19.123 6.737 1.00 65.81 86 THR A C 1
ATOM 656 O O . THR A 1 86 ? -15.789 19.037 7.872 1.00 65.81 86 THR A O 1
ATOM 659 N N . SER A 1 87 ? -14.699 20.228 6.316 1.00 54.00 87 SER A N 1
ATOM 660 C CA . SER A 1 87 ? -14.780 21.539 6.995 1.00 54.00 87 SER A CA 1
ATOM 661 C C . SER A 1 87 ? -14.516 21.526 8.518 1.00 54.00 87 SER A C 1
ATOM 663 O O . SER A 1 87 ? -15.207 22.191 9.284 1.00 54.00 87 SER A O 1
ATOM 665 N N . GLY A 1 88 ? -13.494 20.782 8.960 1.00 55.19 88 GLY A N 1
ATOM 666 C CA . GLY A 1 88 ? -13.014 20.789 10.352 1.00 55.19 88 GLY A CA 1
ATOM 667 C C . GLY A 1 88 ? -13.737 19.842 11.318 1.00 55.19 88 GLY A C 1
ATOM 668 O O . GLY A 1 88 ? -13.408 19.836 12.502 1.00 55.19 88 GLY A O 1
ATOM 669 N N . LEU A 1 89 ? -14.678 19.028 10.837 1.00 53.09 89 LEU A N 1
ATOM 670 C CA . LEU A 1 89 ? -15.343 17.979 11.611 1.00 53.09 89 LEU A CA 1
ATOM 671 C C . LEU A 1 89 ? -15.192 16.637 10.884 1.00 53.09 89 LEU A C 1
ATOM 673 O O . LEU A 1 89 ? -15.427 16.551 9.680 1.00 53.09 89 LEU A O 1
ATOM 677 N N . LEU A 1 90 ? -14.805 15.595 11.624 1.00 51.94 90 LEU A N 1
ATOM 678 C CA . LEU A 1 90 ? -14.881 14.211 11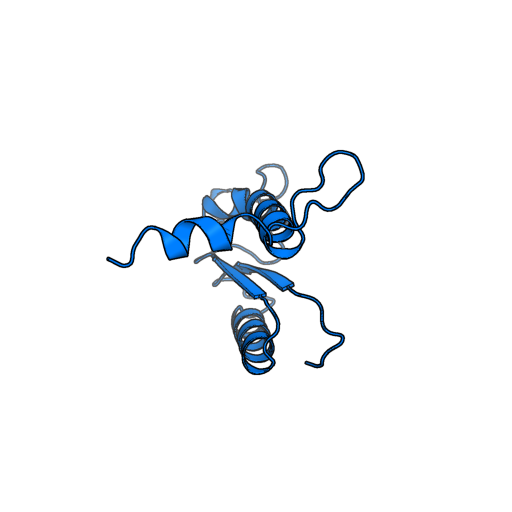.154 1.00 51.94 90 LEU A CA 1
ATOM 679 C C . LEU A 1 90 ? -16.362 13.845 11.037 1.00 51.94 90 LEU A C 1
ATOM 681 O O . LEU A 1 90 ? -17.052 13.695 12.050 1.00 51.94 90 LEU A O 1
ATOM 685 N N . ALA A 1 91 ? -16.869 13.743 9.811 1.00 54.22 91 ALA A N 1
ATOM 686 C CA . ALA A 1 91 ? -18.207 13.227 9.576 1.00 54.22 91 ALA A CA 1
ATOM 687 C C . ALA A 1 91 ? -18.159 11.701 9.727 1.00 54.22 91 ALA A C 1
ATOM 689 O O . ALA A 1 91 ? -17.791 10.991 8.795 1.00 54.22 91 ALA A O 1
ATOM 690 N N . LEU A 1 92 ? -18.488 11.187 10.915 1.00 51.47 92 LEU A N 1
ATOM 691 C CA . LEU A 1 92 ? -18.577 9.745 11.142 1.00 51.47 92 LEU A CA 1
ATOM 692 C C . LEU A 1 92 ? -19.630 9.143 10.193 1.00 51.47 92 LEU A C 1
ATOM 694 O O . LEU A 1 92 ? -20.814 9.463 10.278 1.00 51.47 92 LEU A O 1
ATOM 698 N N . GLN A 1 93 ? -19.204 8.225 9.322 1.00 49.19 93 GLN A N 1
ATOM 699 C CA . GLN A 1 93 ? -20.031 7.508 8.332 1.00 49.19 93 GLN A CA 1
ATOM 700 C C . GLN A 1 93 ? -21.087 6.566 8.976 1.00 49.19 93 GLN A C 1
ATOM 702 O O . GLN A 1 93 ? -21.745 5.778 8.293 1.00 49.19 93 GLN A O 1
ATOM 707 N N . THR A 1 94 ? -21.266 6.593 10.301 1.00 46.97 94 THR A N 1
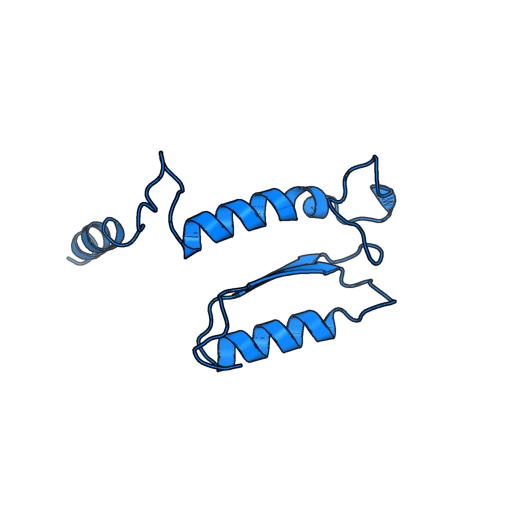ATOM 708 C CA . THR A 1 94 ? -22.020 5.581 11.057 1.00 46.97 94 THR A CA 1
ATOM 709 C C . THR A 1 94 ? -23.544 5.725 10.994 1.00 46.97 94 THR A C 1
ATOM 711 O O . THR A 1 94 ? -24.239 4.761 11.316 1.00 46.97 94 THR A O 1
ATOM 714 N N . GLU A 1 95 ? -24.102 6.844 10.520 1.00 42.91 95 GLU A N 1
ATOM 715 C CA . GLU A 1 95 ? -25.566 7.035 10.525 1.00 42.91 95 GLU A CA 1
ATOM 716 C C . GLU A 1 95 ? -26.301 6.582 9.248 1.00 42.91 95 GLU A C 1
ATOM 718 O O . GLU A 1 95 ? -27.509 6.356 9.288 1.00 42.91 95 GLU A O 1
ATOM 723 N N . ILE A 1 96 ? -25.620 6.359 8.115 1.00 45.88 96 ILE A N 1
ATOM 724 C CA . ILE A 1 96 ? -26.322 6.130 6.830 1.00 45.88 96 ILE A CA 1
ATOM 725 C C . ILE A 1 96 ? -26.527 4.636 6.491 1.00 45.88 96 ILE A C 1
ATOM 727 O O . ILE A 1 96 ? -27.410 4.293 5.700 1.00 45.88 96 ILE A O 1
ATOM 731 N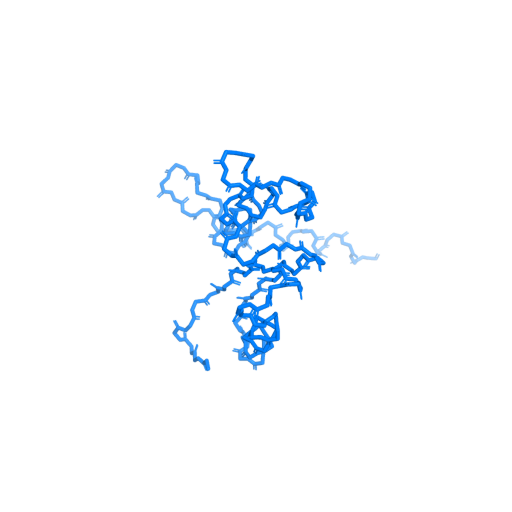 N . ARG A 1 97 ? -25.812 3.694 7.125 1.00 42.81 97 ARG A N 1
ATOM 732 C CA . ARG A 1 97 ? -25.955 2.255 6.798 1.00 42.81 97 ARG A CA 1
ATOM 733 C C . ARG A 1 97 ? -27.157 1.546 7.440 1.00 42.81 97 ARG A C 1
ATOM 735 O O . ARG A 1 97 ? -27.626 0.558 6.876 1.00 42.81 97 ARG A O 1
ATOM 742 N N . TRP A 1 98 ? -27.723 2.048 8.540 1.00 36.28 98 TRP A N 1
ATOM 743 C CA . TRP A 1 98 ? -28.855 1.381 9.210 1.00 36.28 98 TRP A CA 1
ATOM 744 C C . TRP A 1 98 ? -30.183 1.485 8.443 1.00 36.28 98 TRP A C 1
ATOM 746 O O . TRP A 1 98 ? -31.015 0.582 8.521 1.00 36.28 98 TRP A O 1
ATOM 756 N N . ILE A 1 99 ? -30.374 2.535 7.638 1.00 42.38 99 ILE A N 1
ATOM 757 C CA . ILE A 1 99 ? -31.645 2.775 6.932 1.00 42.38 99 ILE A CA 1
ATOM 758 C C . ILE A 1 99 ? -31.799 1.894 5.675 1.00 42.38 99 ILE A C 1
ATOM 760 O O . ILE A 1 99 ? -32.928 1.601 5.275 1.00 42.38 99 ILE A O 1
ATOM 764 N N . SER A 1 100 ? -30.709 1.391 5.081 1.00 35.97 100 SER A N 1
ATOM 765 C CA . SER A 1 100 ? -30.811 0.506 3.903 1.00 35.97 100 SER A CA 1
ATOM 766 C C . SER A 1 100 ? -31.049 -0.966 4.242 1.00 35.97 100 SER A C 1
ATOM 768 O O . SER A 1 100 ? -31.688 -1.662 3.456 1.00 35.97 100 SER A O 1
ATOM 770 N N . PHE A 1 101 ? -30.631 -1.453 5.416 1.00 38.47 101 PHE A N 1
ATOM 771 C CA . PHE A 1 101 ? -30.851 -2.862 5.773 1.00 38.47 101 PHE A CA 1
ATOM 772 C C . PHE A 1 101 ? -32.322 -3.158 6.129 1.00 38.47 101 PHE A C 1
ATOM 774 O O . PHE A 1 101 ? -32.822 -4.244 5.850 1.00 38.47 101 PHE A O 1
ATOM 781 N N . TYR A 1 102 ? -33.065 -2.171 6.649 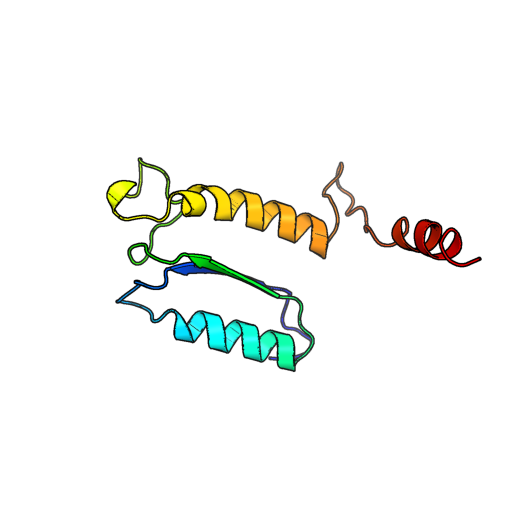1.00 32.75 102 TYR A N 1
ATOM 782 C CA . TYR A 1 102 ? -34.485 -2.342 6.998 1.00 32.75 102 TYR A CA 1
ATOM 783 C C . TYR A 1 102 ? -35.435 -2.350 5.782 1.00 32.75 102 TYR A C 1
ATOM 785 O O . TYR A 1 102 ? -36.598 -2.726 5.907 1.00 32.75 102 TYR A O 1
ATOM 793 N N . LYS A 1 103 ? -34.970 -1.961 4.585 1.00 38.81 103 LYS A N 1
ATOM 794 C CA . LYS A 1 103 ? -35.791 -1.966 3.358 1.00 38.81 103 LYS A CA 1
ATOM 795 C C . LYS A 1 103 ? -35.628 -3.212 2.480 1.00 38.81 103 LYS A C 1
ATOM 797 O O . LYS A 1 103 ? -36.342 -3.314 1.488 1.00 38.81 103 LYS A O 1
ATOM 802 N N . MET A 1 104 ? -34.761 -4.162 2.839 1.00 40.88 104 MET A N 1
AT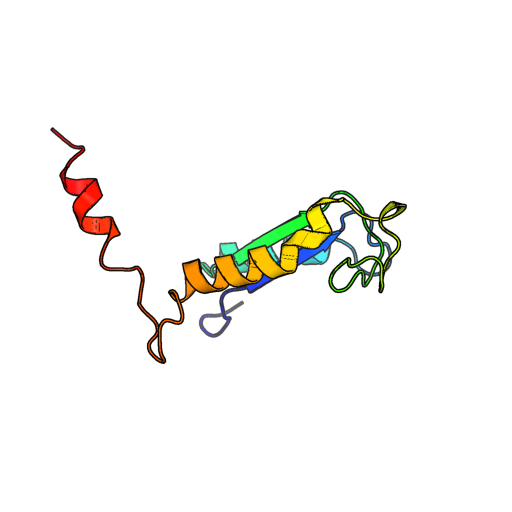OM 803 C CA . MET A 1 104 ? -34.480 -5.351 2.015 1.00 40.88 104 MET A CA 1
ATOM 804 C C . MET A 1 104 ? -34.761 -6.692 2.710 1.00 40.88 104 MET A C 1
ATOM 806 O O . MET A 1 104 ? -34.200 -7.714 2.328 1.00 40.88 104 MET A O 1
ATOM 810 N N . VAL A 1 105 ? -35.659 -6.698 3.701 1.00 44.47 105 VAL A N 1
ATOM 811 C CA . VAL A 1 105 ? -36.269 -7.926 4.234 1.00 44.47 105 VAL A CA 1
ATOM 812 C C . VAL A 1 105 ? -37.780 -7.716 4.392 1.00 44.47 105 VAL A C 1
ATOM 814 O O . VAL A 1 105 ? -38.275 -7.316 5.446 1.00 44.47 105 VAL A O 1
ATOM 817 N N . LYS A 1 106 ? -38.509 -7.961 3.304 1.00 46.03 106 LYS A N 1
ATOM 818 C CA . LYS A 1 106 ? -39.859 -8.532 3.309 1.00 46.03 106 LYS A CA 1
ATOM 819 C C . LYS A 1 106 ? -39.906 -9.619 2.251 1.00 46.03 106 LYS A C 1
ATOM 821 O O . LYS A 1 106 ? -39.299 -9.391 1.182 1.00 46.03 106 LYS A O 1
#